Protein AF-A0A7J4PBV6-F1 (afdb_monomer_lite)

Sequence (82 aa):
PSEGFPFLSKEEKEIGIGINSSFGGEKRGVIFVLLPIEEAKKLLGFVFDREIKELGEMEESALLEIANILSGAIIGSIANFA

Foldseek 3Di:
DPPDDPPDDPDDDADWDWDWDWDDDPDTDIDIDIGGPVVLQVVVCVVVVHGDDDDDPVSVVVVNVVVVVVVVVVVVVVVVVD

Structure (mmCIF, N/CA/C/O backbone):
data_AF-A0A7J4PBV6-F1
#
_entry.id   AF-A0A7J4PBV6-F1
#
loop_
_atom_site.group_PDB
_atom_site.id
_atom_site.type_symbol
_atom_site.label_atom_id
_atom_site.label_alt_id
_atom_site.label_comp_id
_atom_site.label_asym_id
_atom_site.label_entity_id
_atom_site.label_seq_id
_atom_site.pdbx_PDB_ins_code
_atom_site.Cartn_x
_atom_site.Cartn_y
_atom_site.Cartn_z
_atom_site.occupancy
_atom_site.B_iso_or_equiv
_atom_site.auth_seq_id
_atom_site.auth_comp_id
_atom_site.auth_asym_id
_atom_site.auth_atom_id
_atom_site.pdbx_PDB_model_num
ATOM 1 N N . PRO A 1 1 ? 1.901 35.781 -2.751 1.00 40.41 1 PRO A N 1
ATOM 2 C CA . PRO A 1 1 ? 0.883 35.307 -3.717 1.00 40.41 1 PRO A CA 1
ATOM 3 C C . PRO A 1 1 ? 1.097 33.815 -4.000 1.00 40.41 1 PRO A C 1
ATOM 5 O O . PRO A 1 1 ? 1.963 33.442 -4.781 1.00 40.41 1 PRO A O 1
ATOM 8 N N . SER A 1 2 ? 0.391 32.964 -3.258 1.00 49.69 2 SER A N 1
ATOM 9 C CA . SER A 1 2 ? 0.416 31.511 -3.429 1.00 49.69 2 SER A CA 1
ATOM 10 C C . SER A 1 2 ? -0.537 31.127 -4.559 1.00 49.69 2 SER A C 1
ATOM 12 O O . SER A 1 2 ? -1.705 30.818 -4.319 1.00 49.69 2 SER A O 1
ATOM 14 N N . GLU A 1 3 ? -0.064 31.208 -5.797 1.00 51.91 3 GLU A N 1
ATOM 15 C CA . GLU A 1 3 ? -0.778 30.606 -6.918 1.00 51.91 3 GLU A CA 1
ATOM 16 C C . GLU A 1 3 ? -0.597 29.090 -6.820 1.00 51.91 3 GLU A C 1
ATOM 18 O O . GLU A 1 3 ? 0.496 28.556 -6.997 1.00 51.91 3 GLU A O 1
ATOM 23 N N . GLY A 1 4 ? -1.662 28.408 -6.395 1.00 55.97 4 GLY A N 1
ATOM 24 C CA . GLY A 1 4 ? -1.698 26.955 -6.286 1.00 55.97 4 GLY A CA 1
ATOM 25 C C . GLY A 1 4 ? -1.487 26.282 -7.641 1.00 55.97 4 GLY A C 1
ATOM 26 O O . GLY A 1 4 ? -1.857 26.820 -8.684 1.00 55.97 4 GLY A O 1
ATOM 27 N N . PHE A 1 5 ? -0.889 25.091 -7.613 1.00 56.06 5 PHE A N 1
ATOM 28 C CA . PHE A 1 5 ? -0.586 24.316 -8.810 1.00 56.06 5 PHE A CA 1
ATOM 29 C C . PHE A 1 5 ? -1.877 23.944 -9.565 1.00 56.06 5 PHE A C 1
ATOM 31 O O . PHE A 1 5 ? -2.756 23.319 -8.971 1.00 56.06 5 PHE A O 1
ATOM 38 N N . PRO A 1 6 ? -2.002 24.278 -10.864 1.00 57.16 6 PRO A N 1
ATOM 39 C CA . PRO A 1 6 ? -3.256 24.178 -11.623 1.00 57.16 6 PRO A CA 1
ATOM 40 C C . PRO A 1 6 ? -3.772 22.745 -11.842 1.00 57.16 6 PRO A C 1
ATOM 42 O O . PRO A 1 6 ? -4.886 22.566 -12.322 1.00 57.16 6 PRO A O 1
ATOM 45 N N . PHE A 1 7 ? -2.977 21.733 -11.495 1.00 58.12 7 PHE A N 1
ATOM 46 C CA . PHE A 1 7 ? -3.292 20.308 -11.633 1.00 58.12 7 PHE A CA 1
ATOM 47 C C . PHE A 1 7 ? -3.596 19.610 -10.299 1.00 58.12 7 PHE A C 1
ATOM 49 O O . PHE A 1 7 ? -3.933 18.430 -10.302 1.00 58.12 7 PHE A O 1
ATOM 56 N N . LEU A 1 8 ? -3.484 20.306 -9.165 1.00 56.47 8 LEU A N 1
ATOM 57 C CA . LEU A 1 8 ? -3.880 19.761 -7.867 1.00 56.47 8 LEU A CA 1
ATOM 58 C C . LEU A 1 8 ? -5.304 20.225 -7.552 1.00 56.47 8 LEU A C 1
ATOM 60 O O . LEU A 1 8 ? -5.606 21.417 -7.663 1.00 56.47 8 LEU A O 1
ATOM 64 N N . SER A 1 9 ? -6.191 19.285 -7.205 1.00 60.75 9 SER A N 1
ATOM 65 C CA . SER A 1 9 ? -7.580 19.620 -6.886 1.00 60.75 9 SER A CA 1
ATOM 66 C C . SER A 1 9 ? -7.629 20.560 -5.675 1.00 60.75 9 SER A C 1
ATOM 68 O O . SER A 1 9 ? -6.776 20.529 -4.787 1.00 60.75 9 SER A O 1
ATOM 70 N N . LYS A 1 10 ? -8.633 21.443 -5.655 1.00 62.03 10 LYS A N 1
ATOM 71 C CA . LYS A 1 10 ? -8.909 22.345 -4.522 1.00 62.03 10 LYS A CA 1
ATOM 72 C C . LYS A 1 10 ? -9.623 21.633 -3.362 1.00 62.03 10 LYS A C 1
ATOM 74 O O . LYS A 1 10 ? -10.115 22.309 -2.463 1.00 62.03 10 LYS A O 1
ATOM 79 N N . GLU A 1 11 ? -9.751 20.310 -3.428 1.00 66.25 11 GLU A N 1
ATOM 80 C CA . GLU A 1 11 ? -10.490 19.511 -2.453 1.00 66.25 11 GLU A CA 1
ATOM 81 C C . GLU A 1 11 ? -9.725 19.368 -1.135 1.00 66.25 11 GLU A C 1
ATOM 83 O O . GLU A 1 11 ? -8.548 19.731 -1.022 1.00 66.25 11 GLU A O 1
ATOM 88 N N . GLU A 1 12 ? -10.438 18.885 -0.115 1.00 65.75 12 GLU A N 1
ATOM 89 C CA . GLU A 1 12 ? -9.885 18.610 1.205 1.00 65.75 12 GLU A CA 1
ATOM 90 C C . GLU A 1 12 ? -8.608 17.778 1.093 1.00 65.75 12 GLU A C 1
ATOM 92 O O . GLU A 1 12 ? -8.548 16.758 0.407 1.00 65.75 12 GLU A O 1
ATOM 97 N N . LYS A 1 13 ? -7.559 18.244 1.775 1.00 69.94 13 LYS A N 1
ATOM 98 C CA . LYS A 1 13 ? -6.296 17.520 1.860 1.00 69.94 13 LYS A CA 1
ATOM 99 C C . LYS A 1 13 ? -6.540 16.231 2.631 1.00 69.94 13 LYS A C 1
ATOM 101 O O . LYS A 1 13 ? -6.660 16.260 3.853 1.00 69.94 13 LYS A O 1
ATOM 106 N N . GLU A 1 14 ? -6.589 15.120 1.917 1.00 73.00 14 GLU A N 1
ATOM 107 C CA . GLU A 1 14 ? -6.669 13.805 2.530 1.00 73.00 14 GLU A CA 1
ATOM 108 C C . GLU A 1 14 ? -5.291 13.393 3.064 1.00 73.00 14 GLU A C 1
ATOM 110 O O . GLU A 1 14 ? -4.265 13.549 2.392 1.00 73.00 14 GLU A O 1
ATOM 115 N N . ILE A 1 15 ? -5.251 12.893 4.301 1.00 80.44 15 ILE A N 1
ATOM 116 C CA . ILE A 1 15 ? -4.028 12.320 4.866 1.00 80.44 15 ILE A CA 1
ATOM 117 C C . ILE A 1 15 ? -3.825 10.952 4.215 1.00 80.44 15 ILE A C 1
ATOM 119 O O . ILE A 1 15 ? -4.632 10.036 4.380 1.00 80.44 15 ILE A O 1
ATOM 123 N N . GLY A 1 16 ? -2.732 10.827 3.471 1.00 88.12 16 GLY A N 1
ATOM 124 C CA . GLY A 1 16 ? -2.364 9.608 2.766 1.00 88.12 16 GLY A CA 1
ATOM 125 C C . GLY A 1 16 ? -0.985 9.103 3.163 1.00 88.12 16 GLY A C 1
ATOM 126 O O . GLY A 1 16 ? -0.155 9.828 3.713 1.00 88.12 16 GLY A O 1
ATOM 127 N N . ILE A 1 17 ? -0.747 7.842 2.837 1.00 91.88 17 ILE A N 1
ATOM 128 C CA . ILE A 1 17 ? 0.550 7.187 2.918 1.00 91.88 17 ILE A CA 1
ATOM 129 C C . ILE A 1 17 ? 1.221 7.320 1.555 1.00 91.88 17 ILE A C 1
ATOM 131 O O . ILE A 1 17 ? 0.604 7.055 0.522 1.00 91.88 17 ILE A O 1
ATOM 135 N N . GLY A 1 18 ? 2.489 7.728 1.561 1.00 94.31 18 GLY A N 1
ATOM 136 C CA . GLY A 1 18 ? 3.333 7.758 0.374 1.00 94.31 18 GLY A CA 1
ATOM 137 C C . GLY A 1 18 ? 4.557 6.878 0.563 1.00 94.31 18 GLY A C 1
ATOM 138 O O . GLY A 1 18 ? 5.404 7.180 1.402 1.00 94.31 18 GLY A O 1
ATOM 139 N N . ILE A 1 19 ? 4.666 5.818 -0.235 1.00 95.00 19 ILE A N 1
ATOM 140 C CA . ILE A 1 19 ? 5.830 4.928 -0.242 1.00 95.00 19 ILE A CA 1
ATOM 141 C C . ILE A 1 19 ? 6.637 5.206 -1.502 1.00 95.00 19 ILE A C 1
ATOM 143 O O . ILE A 1 19 ? 6.124 5.120 -2.619 1.00 95.00 19 ILE A O 1
ATOM 147 N N . ASN A 1 20 ? 7.899 5.571 -1.302 1.00 94.69 20 ASN A N 1
ATOM 148 C CA . ASN A 1 20 ? 8.853 5.844 -2.366 1.00 94.69 20 ASN A CA 1
ATOM 149 C C . ASN A 1 20 ? 9.753 4.624 -2.570 1.00 94.69 20 ASN A C 1
ATOM 151 O O . ASN A 1 20 ? 10.534 4.273 -1.685 1.00 94.69 20 ASN A O 1
ATOM 155 N N . SER A 1 21 ? 9.685 4.040 -3.763 1.00 93.00 21 SER A N 1
ATOM 156 C CA . SER A 1 21 ? 10.554 2.952 -4.196 1.00 93.00 21 SER A CA 1
ATOM 157 C C . SER A 1 21 ? 11.396 3.419 -5.379 1.00 93.00 21 SER A C 1
ATOM 159 O O . SER A 1 21 ? 10.8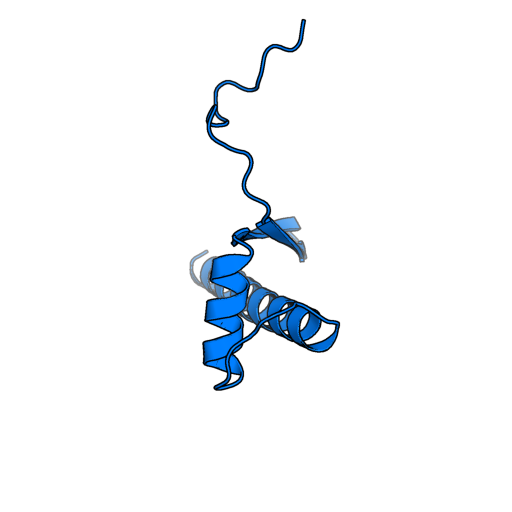98 3.682 -6.474 1.00 93.00 21 SER A O 1
ATOM 161 N N . SER A 1 22 ? 12.704 3.525 -5.167 1.00 92.06 22 SER A N 1
ATOM 162 C CA . SER A 1 22 ? 13.660 3.846 -6.230 1.00 92.06 22 SER A CA 1
ATOM 163 C C . SER A 1 22 ? 14.131 2.566 -6.918 1.00 92.06 22 SER A C 1
ATOM 165 O O . SER A 1 22 ? 14.473 1.596 -6.246 1.00 92.06 22 SER A O 1
ATOM 167 N N . PHE A 1 23 ? 14.198 2.568 -8.248 1.00 89.12 23 PHE A N 1
ATOM 168 C CA . PHE A 1 23 ? 14.750 1.459 -9.031 1.00 89.12 23 PHE A CA 1
ATOM 169 C C . PHE A 1 23 ? 15.887 1.948 -9.929 1.00 89.12 23 PHE A C 1
ATOM 171 O O . PHE A 1 23 ? 15.944 3.118 -10.324 1.00 89.12 23 PHE A O 1
ATOM 178 N N . GLY A 1 24 ? 16.828 1.057 -10.237 1.00 83.81 24 GLY A N 1
ATOM 179 C CA . GLY A 1 24 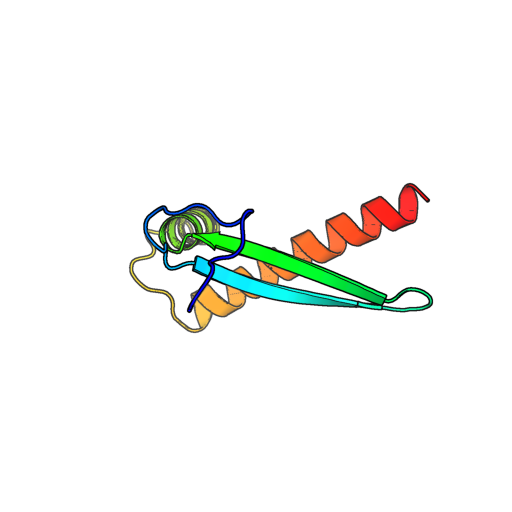? 18.050 1.445 -10.924 1.00 83.81 24 GLY A CA 1
ATOM 180 C C . GLY A 1 24 ? 18.827 0.292 -11.544 1.00 83.81 24 GLY A C 1
ATOM 181 O O . GLY A 1 24 ? 18.638 -0.872 -11.209 1.00 83.81 24 GLY A O 1
ATOM 182 N N . GLY A 1 25 ? 19.720 0.673 -12.452 1.00 83.00 25 GLY A N 1
ATOM 183 C CA . GLY A 1 25 ? 20.611 -0.164 -13.250 1.00 83.00 25 GLY A CA 1
ATOM 184 C C . GLY A 1 25 ? 21.238 0.743 -14.310 1.00 83.00 25 GLY A C 1
ATOM 185 O O . GLY A 1 25 ? 21.766 1.802 -13.962 1.00 83.00 25 GLY A O 1
ATOM 186 N N . GLU A 1 26 ? 21.076 0.407 -15.593 1.00 84.06 26 GLU A N 1
ATOM 187 C CA . GLU A 1 26 ? 21.350 1.342 -16.701 1.00 84.06 26 GLU A CA 1
ATOM 188 C C . GLU A 1 26 ? 20.390 2.544 -16.717 1.00 84.06 26 GLU A C 1
ATOM 190 O O . GLU A 1 26 ? 20.809 3.673 -16.971 1.00 84.06 26 GLU A O 1
ATOM 195 N N . LYS A 1 27 ? 19.103 2.325 -16.410 1.00 84.50 27 LYS A N 1
ATOM 196 C CA . LYS A 1 27 ? 18.091 3.382 -16.254 1.00 84.50 27 LYS A CA 1
ATOM 197 C C . LYS A 1 27 ? 17.683 3.500 -14.790 1.00 84.50 27 LYS A C 1
ATOM 199 O O . LYS A 1 27 ? 17.575 2.494 -14.094 1.00 84.50 27 LYS A O 1
ATOM 204 N N . ARG A 1 28 ? 17.464 4.732 -14.326 1.00 91.06 28 ARG A N 1
ATOM 205 C CA . ARG A 1 28 ? 17.005 5.040 -12.964 1.00 91.06 28 ARG A CA 1
ATOM 206 C C . ARG A 1 28 ? 15.615 5.648 -13.005 1.00 91.06 28 ARG A C 1
ATOM 208 O O . ARG A 1 28 ? 15.310 6.416 -13.915 1.00 91.06 28 ARG A O 1
ATOM 215 N N . GLY A 1 29 ? 14.809 5.343 -12.000 1.00 91.44 29 GLY A N 1
ATOM 216 C CA . GLY A 1 29 ? 13.485 5.922 -11.846 1.00 91.44 29 GLY A CA 1
ATOM 217 C C . GLY A 1 29 ? 12.944 5.745 -10.438 1.00 91.44 29 GLY A C 1
ATOM 218 O O . GLY A 1 29 ? 13.592 5.169 -9.562 1.00 91.44 29 GLY A O 1
ATOM 219 N N . VAL A 1 30 ? 11.747 6.278 -10.232 1.00 94.00 30 VAL A N 1
ATOM 220 C CA . VAL A 1 30 ? 11.043 6.235 -8.955 1.00 94.00 30 VAL A CA 1
ATOM 221 C C . VAL A 1 30 ? 9.608 5.782 -9.177 1.00 94.00 30 VAL A C 1
ATOM 223 O O . VAL A 1 30 ? 8.966 6.191 -10.144 1.00 94.00 30 VAL A O 1
ATOM 226 N N . ILE A 1 31 ? 9.124 4.934 -8.279 1.00 94.06 31 ILE A N 1
ATOM 227 C CA . ILE A 1 31 ? 7.724 4.548 -8.156 1.00 94.06 31 ILE A CA 1
ATOM 228 C C . ILE A 1 31 ? 7.222 5.132 -6.838 1.00 94.06 31 ILE A C 1
ATOM 230 O O . ILE A 1 31 ? 7.839 4.942 -5.790 1.00 94.06 31 ILE A O 1
ATOM 234 N N . PHE A 1 32 ? 6.102 5.847 -6.903 1.00 95.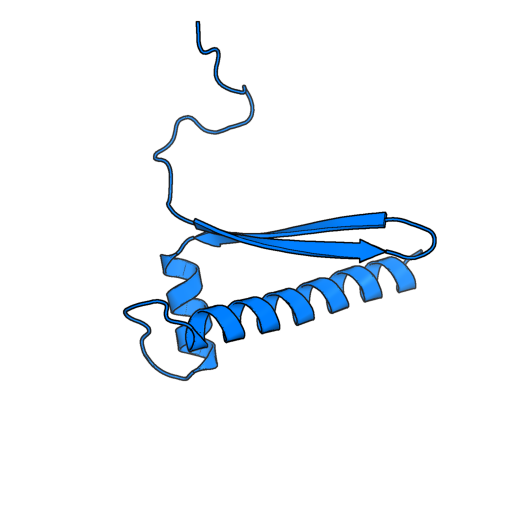12 32 PHE A N 1
ATOM 235 C CA . PHE A 1 32 ? 5.361 6.281 -5.726 1.00 95.12 32 PHE A CA 1
ATOM 236 C C . PHE A 1 32 ? 4.075 5.473 -5.623 1.00 95.12 32 PHE A C 1
ATOM 238 O O . PHE A 1 32 ? 3.239 5.520 -6.525 1.00 95.12 32 PHE A O 1
ATOM 245 N N . VAL A 1 33 ? 3.912 4.765 -4.510 1.00 93.69 33 VAL A N 1
ATOM 246 C CA . VAL A 1 33 ? 2.634 4.162 -4.128 1.00 93.69 33 VAL A CA 1
ATOM 247 C C . VAL A 1 33 ? 1.953 5.126 -3.167 1.00 93.69 33 VAL A C 1
ATOM 249 O O . VAL A 1 33 ? 2.488 5.419 -2.098 1.00 93.69 33 VAL A O 1
ATOM 252 N N . LEU A 1 34 ? 0.801 5.652 -3.580 1.00 92.88 34 LEU A N 1
ATOM 253 C CA . LEU A 1 34 ? -0.005 6.590 -2.804 1.00 92.88 34 LEU A CA 1
ATOM 254 C C . LEU A 1 34 ? -1.317 5.914 -2.426 1.00 92.88 34 LEU A C 1
ATOM 256 O O . LEU A 1 34 ? -2.003 5.377 -3.297 1.00 92.88 34 LEU A O 1
ATOM 260 N N . LEU A 1 35 ? -1.661 5.944 -1.143 1.00 91.62 35 LEU A N 1
ATOM 261 C CA . LEU A 1 35 ? -2.874 5.313 -0.639 1.00 91.62 35 LEU A CA 1
ATOM 262 C C . LEU A 1 35 ? -3.483 6.162 0.483 1.00 91.62 35 LEU A C 1
ATOM 264 O O . LEU A 1 35 ? -2.759 6.519 1.416 1.00 91.62 35 LEU A O 1
ATOM 268 N N . PRO A 1 36 ? -4.787 6.480 0.441 1.00 93.69 36 PRO A N 1
ATOM 269 C CA . PRO A 1 36 ? -5.471 7.071 1.584 1.00 93.69 36 PRO A CA 1
ATOM 270 C C . PRO A 1 36 ? -5.321 6.212 2.839 1.00 93.69 36 PRO A C 1
ATOM 272 O O . PRO 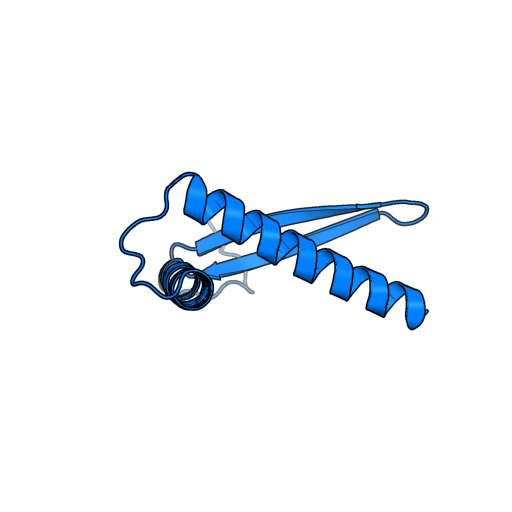A 1 36 ? -5.325 4.982 2.755 1.00 93.69 36 PRO A O 1
ATOM 275 N N . ILE A 1 37 ? -5.219 6.840 4.013 1.00 94.19 37 ILE A N 1
ATOM 276 C CA . ILE A 1 37 ? -4.981 6.107 5.265 1.00 94.19 37 ILE A CA 1
ATOM 277 C C . ILE A 1 37 ? -6.077 5.069 5.561 1.00 94.19 37 ILE A C 1
ATOM 279 O O . ILE A 1 37 ? -5.786 3.971 6.033 1.00 94.19 37 ILE A O 1
ATOM 283 N N . GLU A 1 38 ? -7.330 5.377 5.226 1.00 93.94 38 GLU A N 1
ATOM 284 C CA . GLU A 1 38 ? -8.458 4.468 5.442 1.00 93.94 38 GLU A CA 1
ATOM 285 C C . GLU A 1 38 ? -8.421 3.267 4.491 1.00 93.94 38 GLU A C 1
ATOM 287 O O . GLU A 1 38 ? -8.716 2.141 4.892 1.00 93.94 38 GLU A O 1
ATOM 292 N N . GLU A 1 39 ? -7.973 3.464 3.252 1.00 95.25 39 GLU A N 1
ATOM 293 C CA . GLU A 1 39 ? -7.776 2.365 2.304 1.00 95.25 39 GLU A CA 1
ATOM 294 C C . GLU A 1 39 ? -6.562 1.503 2.682 1.00 95.25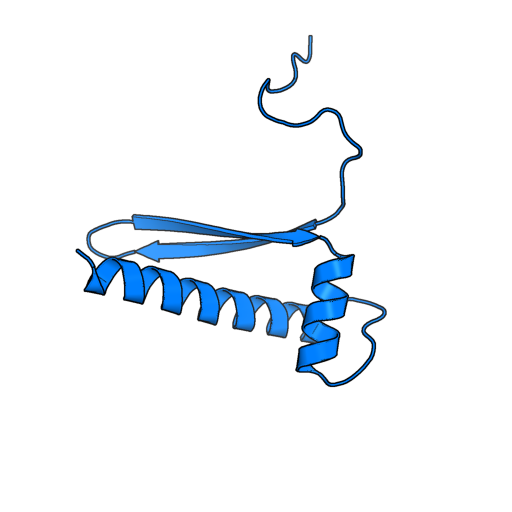 39 GLU A C 1
ATOM 296 O O . GLU A 1 39 ? -6.605 0.281 2.538 1.00 95.25 39 GLU A O 1
ATOM 301 N N . ALA A 1 40 ? -5.516 2.100 3.262 1.00 95.75 40 ALA A N 1
ATOM 302 C CA . ALA A 1 40 ? -4.382 1.359 3.813 1.00 95.75 40 ALA A CA 1
ATOM 303 C C . ALA A 1 40 ? -4.802 0.422 4.950 1.00 95.75 40 ALA A C 1
ATOM 305 O O . ALA A 1 40 ? -4.416 -0.747 4.959 1.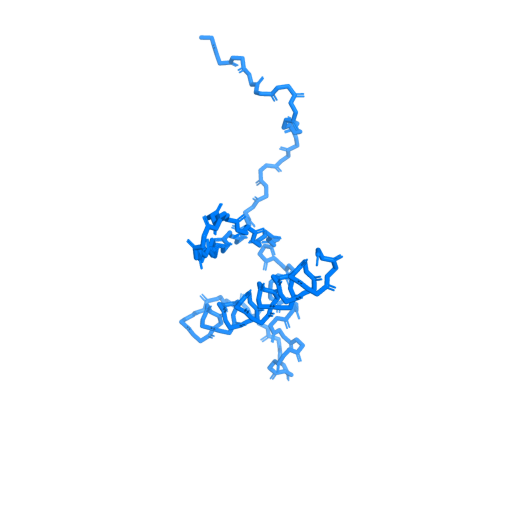00 95.75 40 ALA A O 1
ATOM 306 N N . LYS A 1 41 ? -5.649 0.900 5.870 1.00 97.06 41 LYS A N 1
ATOM 307 C CA . LYS A 1 41 ? -6.206 0.072 6.950 1.00 97.06 41 LYS A CA 1
ATOM 308 C C . LYS A 1 41 ? -7.054 -1.078 6.412 1.00 97.06 41 LYS A C 1
ATOM 310 O O . LYS A 1 41 ? -6.917 -2.198 6.895 1.00 97.06 41 LYS A O 1
ATOM 315 N N . LYS A 1 42 ? -7.897 -0.835 5.400 1.00 97.44 42 LYS A N 1
ATOM 316 C CA . LYS A 1 42 ? -8.709 -1.890 4.762 1.00 97.44 42 LYS A CA 1
ATOM 317 C C . LYS A 1 42 ? -7.840 -2.943 4.077 1.00 97.44 42 LYS A C 1
ATOM 319 O O . LYS A 1 42 ? -8.081 -4.135 4.254 1.00 97.44 42 LYS A O 1
ATOM 324 N N . LEU A 1 43 ? -6.818 -2.513 3.336 1.00 97.19 43 LEU A N 1
ATOM 325 C CA . LEU A 1 43 ? -5.870 -3.410 2.677 1.00 97.19 43 LEU A CA 1
ATOM 326 C C . LEU A 1 43 ? -5.126 -4.279 3.694 1.00 97.19 43 LEU A C 1
ATOM 328 O O . LEU A 1 43 ? -5.084 -5.499 3.555 1.00 97.19 43 LEU A O 1
ATOM 332 N N . LEU A 1 44 ? -4.574 -3.664 4.738 1.00 98.12 44 LEU A N 1
ATOM 333 C CA . LEU A 1 44 ? -3.900 -4.391 5.809 1.00 98.12 44 LEU A CA 1
ATOM 334 C C . LEU A 1 44 ? -4.854 -5.314 6.559 1.00 98.12 44 LEU A C 1
ATOM 336 O O . LEU A 1 44 ? -4.465 -6.415 6.937 1.00 98.12 44 LEU A O 1
ATOM 340 N N . GLY A 1 45 ? -6.106 -4.899 6.740 1.00 98.06 45 GLY A N 1
ATOM 341 C CA . GLY A 1 45 ? -7.100 -5.734 7.390 1.00 98.06 45 GLY A CA 1
ATOM 342 C C . GLY A 1 45 ? -7.451 -6.982 6.589 1.00 98.06 45 GLY A C 1
ATOM 343 O O . GLY A 1 45 ? -7.621 -8.050 7.170 1.00 98.06 45 GLY A O 1
ATOM 344 N N . PHE A 1 46 ? -7.455 -6.880 5.258 1.00 97.81 46 PHE A N 1
ATOM 345 C CA . PHE A 1 46 ? -7.537 -8.041 4.374 1.00 97.81 46 PHE A CA 1
ATOM 346 C C . PHE A 1 46 ? -6.303 -8.950 4.498 1.00 97.81 46 PHE A C 1
ATOM 348 O O . PHE A 1 46 ? -6.449 -10.164 4.594 1.00 97.81 46 PHE A O 1
ATOM 355 N N . VAL A 1 47 ? -5.092 -8.382 4.533 1.00 97.12 47 VAL A N 1
ATOM 356 C CA . VAL A 1 47 ? -3.836 -9.153 4.634 1.00 97.12 47 VAL A CA 1
ATOM 357 C C . VAL A 1 47 ? -3.702 -9.878 5.975 1.00 97.12 47 VAL A C 1
ATOM 359 O O . VAL A 1 47 ? -3.237 -11.014 6.021 1.00 97.12 47 VAL A O 1
ATOM 362 N N . PHE A 1 48 ? -4.098 -9.227 7.066 1.00 97.62 48 PHE A N 1
ATOM 363 C CA . PHE A 1 48 ? -3.978 -9.760 8.422 1.00 97.62 48 PHE A CA 1
ATOM 364 C C . PHE A 1 48 ? -5.226 -10.495 8.920 1.00 97.62 48 PHE A C 1
ATOM 366 O O . PHE A 1 48 ? -5.211 -10.979 10.051 1.00 97.62 48 PHE A O 1
ATOM 373 N N . ASP A 1 49 ? -6.288 -10.562 8.111 1.00 97.56 49 ASP A N 1
ATOM 374 C CA . ASP A 1 49 ? -7.593 -11.128 8.480 1.00 97.56 49 ASP A CA 1
ATOM 375 C C . ASP A 1 49 ? -8.136 -10.558 9.810 1.00 97.56 49 ASP A C 1
ATOM 377 O O . ASP A 1 49 ? -8.632 -11.266 10.688 1.00 97.56 49 ASP A O 1
ATOM 381 N N . ARG A 1 50 ? -7.976 -9.241 10.005 1.00 97.44 50 ARG A N 1
ATOM 382 C CA . ARG A 1 50 ? -8.421 -8.519 11.210 1.00 97.44 50 ARG A CA 1
ATOM 383 C C . ARG A 1 50 ? -8.707 -7.053 10.913 1.00 97.44 50 ARG A C 1
ATOM 385 O O . ARG A 1 50 ? -8.157 -6.480 9.987 1.00 97.44 50 ARG A O 1
ATOM 392 N N . GLU A 1 51 ? -9.508 -6.398 11.742 1.00 97.81 51 GLU A N 1
ATOM 393 C CA . GLU A 1 51 ? -9.676 -4.944 11.647 1.00 97.81 51 GLU A CA 1
ATOM 394 C C . GLU A 1 51 ? -8.399 -4.203 12.090 1.00 97.81 51 GLU A C 1
ATOM 396 O O . GLU A 1 51 ? -7.809 -4.533 13.123 1.00 97.81 51 GLU A O 1
ATOM 401 N N . ILE A 1 52 ? -7.997 -3.172 11.337 1.00 98.12 52 ILE A N 1
ATOM 402 C CA . ILE A 1 52 ? -6.844 -2.316 11.651 1.00 98.12 52 ILE A CA 1
ATOM 403 C C . ILE A 1 52 ? -7.331 -0.953 12.119 1.00 98.12 52 ILE A C 1
ATOM 405 O O . ILE A 1 52 ? -7.885 -0.173 11.348 1.00 98.12 52 ILE A O 1
ATOM 409 N N . LYS A 1 53 ? -7.108 -0.667 13.403 1.00 95.38 53 LYS A N 1
ATOM 410 C CA . LYS A 1 53 ? -7.517 0.596 14.035 1.00 95.38 53 LYS A CA 1
ATOM 411 C C . LYS A 1 53 ? -6.459 1.682 13.870 1.00 95.38 53 LYS A C 1
ATOM 413 O O . LYS A 1 53 ? -6.785 2.826 13.559 1.00 95.38 53 LYS A O 1
ATOM 418 N N . GLU A 1 54 ? -5.199 1.300 14.039 1.00 95.06 54 GLU A N 1
ATOM 419 C CA . GLU A 1 54 ? -4.039 2.187 14.026 1.00 95.06 54 GLU A CA 1
ATOM 420 C C . GLU A 1 54 ? -2.909 1.546 13.222 1.00 95.06 54 GLU A C 1
ATOM 422 O O . GLU A 1 54 ? -2.846 0.324 13.094 1.00 95.06 54 GLU A O 1
ATOM 427 N N . LEU A 1 55 ? -2.039 2.386 12.665 1.00 95.44 55 LEU A N 1
ATOM 428 C CA . LEU A 1 55 ? -0.841 1.948 11.960 1.00 95.44 55 LEU A CA 1
ATOM 429 C C . LEU A 1 55 ? 0.330 2.001 12.941 1.00 95.44 55 LEU A C 1
ATOM 431 O O . LEU A 1 55 ? 0.688 3.082 13.404 1.00 95.44 55 LEU A O 1
ATOM 435 N N . GLY A 1 56 ? 0.879 0.837 13.282 1.00 95.81 56 GLY A N 1
ATOM 436 C CA . GLY A 1 56 ? 2.130 0.711 14.019 1.00 95.81 56 GLY A CA 1
ATOM 437 C C . GLY A 1 56 ? 3.250 0.168 13.134 1.00 95.81 56 GLY A C 1
ATOM 438 O O . GLY A 1 56 ? 3.101 0.008 11.924 1.00 95.81 56 GLY A O 1
ATOM 439 N N . GLU A 1 57 ? 4.373 -0.183 13.757 1.00 97.81 57 GLU A N 1
ATOM 440 C CA . GLU A 1 57 ? 5.566 -0.681 13.053 1.00 97.81 57 GLU A CA 1
ATOM 441 C C . GLU A 1 57 ? 5.282 -1.929 12.194 1.00 97.81 57 GLU A C 1
ATOM 443 O O . GLU A 1 57 ? 5.864 -2.110 11.121 1.00 97.81 57 GLU A O 1
ATOM 448 N N . MET A 1 58 ? 4.370 -2.797 12.648 1.00 97.50 58 MET A N 1
ATOM 449 C CA . MET A 1 58 ? 3.981 -4.008 11.919 1.00 97.50 58 MET A CA 1
ATOM 450 C C . MET A 1 58 ? 3.189 -3.668 10.653 1.00 97.50 58 MET A C 1
ATOM 452 O O . MET A 1 58 ? 3.478 -4.197 9.580 1.00 97.50 58 MET A O 1
ATOM 456 N N . GLU A 1 59 ? 2.203 -2.782 10.772 1.00 97.56 59 GLU A N 1
ATOM 457 C CA . GLU A 1 59 ? 1.391 -2.291 9.661 1.00 97.56 59 GLU A CA 1
ATOM 458 C C . GLU A 1 59 ? 2.245 -1.541 8.631 1.00 97.56 59 GLU A C 1
ATOM 460 O O . GLU A 1 59 ? 2.111 -1.777 7.430 1.00 97.56 59 GLU A O 1
ATOM 465 N N . GLU A 1 60 ? 3.172 -0.697 9.087 1.00 96.25 60 GLU A N 1
ATOM 466 C CA . GLU A 1 60 ? 4.132 -0.003 8.224 1.00 96.25 60 GLU A CA 1
ATOM 467 C C . GLU A 1 60 ? 5.029 -0.988 7.466 1.00 96.25 60 GLU A C 1
ATOM 469 O O . GLU A 1 60 ? 5.186 -0.876 6.248 1.00 96.25 60 GLU A O 1
ATOM 474 N N . SER A 1 61 ? 5.563 -2.001 8.156 1.00 97.62 61 SER A N 1
ATOM 475 C CA . SER A 1 61 ? 6.393 -3.043 7.536 1.00 97.62 61 SER A CA 1
ATOM 476 C C . SER A 1 61 ? 5.626 -3.830 6.473 1.00 97.62 61 SER A C 1
ATOM 478 O O . SER A 1 61 ? 6.156 -4.107 5.397 1.00 97.62 61 SER A O 1
ATOM 480 N N . ALA A 1 62 ? 4.359 -4.156 6.736 1.00 97.94 62 ALA A N 1
ATOM 481 C CA . ALA A 1 62 ? 3.517 -4.842 5.765 1.00 97.94 62 ALA A CA 1
ATOM 482 C C . ALA A 1 62 ? 3.197 -3.967 4.545 1.00 97.94 62 ALA A C 1
ATOM 484 O O . ALA A 1 62 ? 3.253 -4.457 3.419 1.00 97.94 62 ALA A O 1
ATOM 485 N N . LEU A 1 63 ? 2.922 -2.671 4.731 1.00 97.38 63 LEU A N 1
ATOM 486 C CA . LEU A 1 63 ? 2.724 -1.743 3.613 1.00 97.38 63 LEU A CA 1
ATOM 487 C C . LEU A 1 63 ? 3.982 -1.606 2.748 1.00 97.38 63 LEU A C 1
ATOM 489 O O . LEU A 1 63 ? 3.876 -1.586 1.520 1.00 97.38 63 LEU A O 1
ATOM 493 N N . LEU A 1 64 ? 5.164 -1.553 3.369 1.00 97.00 64 LEU A N 1
ATOM 494 C CA . LEU A 1 64 ? 6.442 -1.551 2.654 1.00 97.00 64 LEU A CA 1
ATOM 495 C C . LEU A 1 64 ? 6.630 -2.829 1.833 1.00 97.00 64 LEU A C 1
ATOM 497 O O . LEU A 1 64 ? 7.028 -2.750 0.671 1.00 97.00 64 LEU A O 1
ATOM 501 N N . GLU A 1 65 ? 6.298 -3.991 2.393 1.00 97.81 65 GLU A N 1
ATOM 502 C CA . GLU A 1 65 ? 6.414 -5.264 1.679 1.00 97.81 65 GLU A CA 1
ATOM 503 C C . GLU A 1 65 ? 5.450 -5.345 0.490 1.00 97.81 65 GLU A C 1
ATOM 505 O O . GLU A 1 65 ? 5.849 -5.702 -0.620 1.00 97.81 65 GLU A O 1
ATOM 510 N N . ILE A 1 66 ? 4.199 -4.915 0.673 1.00 96.94 66 ILE A N 1
ATOM 511 C CA . ILE A 1 66 ? 3.223 -4.807 -0.419 1.00 96.94 66 ILE A CA 1
ATOM 512 C C . ILE A 1 66 ? 3.761 -3.884 -1.522 1.00 96.94 66 ILE A C 1
ATOM 514 O O . ILE A 1 66 ? 3.726 -4.238 -2.703 1.00 96.94 66 ILE A O 1
ATOM 518 N N . ALA A 1 67 ? 4.289 -2.712 -1.161 1.00 96.06 67 ALA A N 1
ATOM 519 C CA . ALA A 1 67 ? 4.843 -1.761 -2.122 1.00 96.06 67 ALA A CA 1
ATOM 520 C C . ALA A 1 67 ? 6.076 -2.312 -2.858 1.00 96.06 67 ALA A C 1
ATOM 522 O O . ALA A 1 67 ? 6.230 -2.067 -4.059 1.00 96.06 67 ALA A O 1
ATOM 523 N N . ASN A 1 68 ? 6.924 -3.090 -2.180 1.00 95.06 68 ASN A N 1
ATOM 524 C CA . ASN A 1 68 ? 8.064 -3.770 -2.792 1.00 95.06 68 ASN A CA 1
ATOM 525 C C . ASN A 1 68 ? 7.613 -4.817 -3.817 1.00 95.06 68 ASN A C 1
ATOM 527 O O . ASN A 1 68 ? 8.136 -4.836 -4.934 1.00 95.06 68 ASN A O 1
ATOM 531 N N . ILE A 1 69 ? 6.605 -5.631 -3.484 1.00 96.69 69 ILE A N 1
ATOM 532 C CA . ILE A 1 69 ? 6.016 -6.615 -4.406 1.00 96.69 69 ILE A CA 1
ATOM 533 C C . ILE A 1 69 ? 5.440 -5.914 -5.644 1.00 96.69 69 ILE A C 1
ATOM 535 O O . ILE A 1 69 ? 5.751 -6.300 -6.774 1.00 96.69 69 ILE A O 1
ATOM 539 N N . LEU A 1 70 ? 4.649 -4.851 -5.452 1.00 96.00 70 LEU A N 1
ATOM 540 C CA . LEU A 1 70 ? 4.071 -4.067 -6.550 1.00 96.00 70 LEU A CA 1
ATOM 541 C C . LEU A 1 70 ? 5.155 -3.449 -7.439 1.00 96.00 70 LEU A C 1
ATOM 543 O O . LEU A 1 70 ? 5.091 -3.557 -8.664 1.00 96.00 70 LEU A O 1
ATOM 547 N N . SER A 1 71 ? 6.174 -2.842 -6.830 1.00 94.56 71 SER A N 1
ATOM 548 C CA . SER A 1 71 ? 7.295 -2.235 -7.552 1.00 94.56 71 SER A CA 1
ATOM 549 C C . SER A 1 71 ? 8.049 -3.275 -8.379 1.00 94.56 71 SER A C 1
ATOM 551 O O . SER A 1 71 ? 8.316 -3.046 -9.558 1.00 94.56 71 SER A O 1
ATOM 553 N N . GLY A 1 72 ? 8.334 -4.446 -7.802 1.00 93.62 72 GLY A N 1
ATOM 554 C CA . GLY A 1 72 ? 8.968 -5.556 -8.509 1.00 93.62 72 GLY A CA 1
ATOM 555 C C . GLY A 1 72 ? 8.141 -6.042 -9.701 1.00 93.62 72 GLY A C 1
ATOM 556 O O . GLY A 1 72 ? 8.680 -6.204 -10.796 1.00 93.62 72 GLY A O 1
ATOM 557 N N . ALA A 1 73 ? 6.827 -6.206 -9.523 1.00 95.88 73 ALA A N 1
ATOM 558 C CA . ALA A 1 73 ? 5.921 -6.630 -10.589 1.00 95.88 73 ALA A CA 1
ATOM 559 C C . ALA A 1 73 ? 5.847 -5.611 -11.742 1.00 95.88 73 ALA A C 1
ATOM 561 O O . ALA A 1 73 ? 5.890 -5.999 -12.913 1.00 95.88 73 ALA A O 1
ATOM 562 N N . ILE A 1 74 ? 5.783 -4.312 -11.427 1.00 94.19 74 ILE A N 1
ATOM 563 C CA . ILE A 1 74 ? 5.770 -3.230 -12.423 1.00 94.19 74 ILE A CA 1
ATOM 564 C C . ILE A 1 74 ? 7.079 -3.215 -13.215 1.00 94.19 74 ILE A C 1
ATOM 566 O O . ILE A 1 74 ? 7.053 -3.243 -14.445 1.00 94.19 74 ILE A O 1
ATOM 570 N N . ILE A 1 75 ? 8.225 -3.216 -12.527 1.00 92.25 75 ILE A N 1
ATOM 571 C CA . ILE A 1 75 ? 9.538 -3.186 -13.183 1.00 92.25 75 ILE A CA 1
ATOM 572 C C . ILE A 1 75 ? 9.767 -4.438 -14.025 1.00 92.25 75 ILE A C 1
ATOM 574 O O . ILE A 1 75 ? 10.200 -4.320 -15.169 1.00 92.25 75 ILE A O 1
ATOM 578 N N . GLY A 1 76 ? 9.424 -5.618 -13.505 1.00 92.50 76 GLY A N 1
ATOM 579 C CA . GLY A 1 76 ? 9.512 -6.865 -14.262 1.00 92.50 76 GLY A CA 1
ATOM 580 C C . GLY A 1 76 ? 8.649 -6.840 -15.526 1.00 92.50 76 GLY A C 1
ATOM 581 O O . GLY A 1 76 ? 9.107 -7.242 -16.593 1.00 92.50 76 GLY A O 1
ATOM 582 N N . SER A 1 77 ? 7.429 -6.303 -15.438 1.00 94.69 77 SER A N 1
ATOM 583 C CA . SER A 1 77 ? 6.533 -6.175 -16.595 1.00 94.69 77 SER A CA 1
ATOM 584 C C . SER A 1 77 ? 7.078 -5.206 -17.647 1.00 94.69 77 SER A C 1
ATOM 586 O O . SER A 1 77 ? 7.045 -5.517 -18.834 1.00 94.69 77 SER A O 1
ATOM 588 N N . ILE A 1 78 ? 7.625 -4.059 -17.227 1.00 89.94 78 ILE A N 1
ATOM 589 C CA . ILE A 1 78 ? 8.257 -3.086 -18.134 1.00 89.94 78 ILE A CA 1
ATOM 590 C C . ILE A 1 78 ? 9.490 -3.697 -18.809 1.00 89.94 78 ILE A C 1
ATOM 592 O O . ILE A 1 78 ? 9.666 -3.533 -20.012 1.00 89.94 78 ILE A O 1
ATOM 596 N N . ALA A 1 79 ? 10.326 -4.410 -18.051 1.00 87.94 79 ALA A N 1
ATOM 597 C CA . ALA A 1 79 ? 11.533 -5.043 -18.573 1.00 87.94 79 ALA A CA 1
ATOM 598 C C . ALA A 1 79 ? 11.227 -6.144 -19.600 1.00 87.94 79 ALA A C 1
ATOM 600 O O . ALA A 1 79 ? 11.963 -6.273 -20.568 1.00 87.94 79 ALA A O 1
ATOM 601 N N . ASN A 1 80 ? 10.144 -6.907 -19.409 1.00 89.44 80 ASN A N 1
ATOM 602 C CA . ASN A 1 80 ? 9.718 -7.953 -20.346 1.00 89.44 80 ASN A CA 1
ATOM 603 C C . ASN A 1 80 ? 8.951 -7.418 -21.567 1.00 89.44 80 ASN A C 1
ATOM 605 O O . ASN A 1 80 ? 8.806 -8.137 -22.554 1.00 89.44 80 ASN A O 1
ATOM 609 N N . PHE A 1 81 ? 8.395 -6.206 -21.486 1.00 87.88 81 PHE A N 1
ATOM 610 C CA . PHE A 1 81 ? 7.714 -5.557 -22.609 1.00 87.88 81 PHE A CA 1
ATOM 611 C C . PHE A 1 81 ? 8.692 -4.882 -23.584 1.00 87.88 81 PHE A C 1
ATOM 613 O O . PHE A 1 81 ? 8.389 -4.790 -24.773 1.00 87.88 81 PHE A O 1
ATOM 620 N N . ALA A 1 82 ? 9.810 -4.366 -23.061 1.00 60.56 82 ALA A N 1
ATOM 621 C CA . ALA A 1 82 ? 10.801 -3.573 -23.789 1.00 60.56 82 ALA A CA 1
ATOM 622 C C . ALA A 1 82 ? 11.783 -4.404 -24.629 1.00 60.56 82 ALA A C 1
ATOM 624 O O . ALA A 1 82 ? 12.066 -5.565 -24.265 1.00 60.56 82 ALA A O 1
#

pLDDT: mean 87.54, std 14.43, range [40.41, 98.12]

Radius of gyration: 16.09 Å; chains: 1; bounding box: 32×46×38 Å

Secondary structure (DSSP, 8-state):
-----TTS-SS----EEEEEEEE-SSS-EEEEEEEEHHHHHHHHHHHHTS---S--HHHHHHHHHHHHHHHHHHHHHHHHH-